Protein AF-A0A078AT69-F1 (afdb_monomer_lite)

Structure (mmCIF, N/CA/C/O backbone):
data_AF-A0A078AT69-F1
#
_entry.id   AF-A0A078AT69-F1
#
loop_
_atom_site.group_PDB
_atom_site.id
_atom_site.type_symbol
_atom_site.label_atom_id
_atom_site.label_alt_id
_atom_site.label_comp_id
_atom_site.label_asym_id
_atom_site.label_entity_id
_atom_site.label_seq_id
_atom_site.pdbx_PDB_ins_code
_atom_site.Cartn_x
_atom_site.Cartn_y
_atom_site.Cartn_z
_atom_site.occupancy
_atom_site.B_iso_or_equiv
_atom_site.auth_seq_id
_atom_site.auth_comp_id
_atom_site.auth_asym_id
_atom_site.auth_atom_id
_atom_site.pdbx_PDB_model_num
ATOM 1 N N . MET A 1 1 ? 28.603 -16.845 -20.655 1.00 38.34 1 MET A N 1
ATOM 2 C CA . MET A 1 1 ? 28.384 -15.407 -20.904 1.00 38.34 1 MET A CA 1
ATOM 3 C C . MET A 1 1 ? 26.883 -15.206 -20.886 1.00 38.34 1 MET A C 1
ATOM 5 O O . MET A 1 1 ? 26.221 -15.721 -21.773 1.00 38.34 1 MET A O 1
ATOM 9 N N . THR A 1 2 ? 26.334 -14.620 -19.825 1.00 58.78 2 THR A N 1
ATOM 10 C CA . THR A 1 2 ? 24.891 -14.355 -19.749 1.00 58.78 2 THR A CA 1
ATOM 11 C C . THR A 1 2 ? 24.683 -12.992 -20.381 1.00 58.78 2 THR A C 1
ATOM 13 O O . THR A 1 2 ? 24.955 -11.970 -19.756 1.00 58.78 2 THR A O 1
ATOM 16 N N . GLU A 1 3 ? 24.339 -12.983 -21.663 1.00 64.62 3 GLU A N 1
ATOM 17 C CA . GLU A 1 3 ? 23.937 -11.764 -22.356 1.00 64.62 3 GLU A CA 1
ATOM 18 C C . GLU A 1 3 ? 22.761 -11.148 -21.573 1.00 64.62 3 GLU A C 1
ATOM 20 O O . GLU A 1 3 ? 21.837 -11.887 -21.205 1.00 64.62 3 GLU A O 1
AT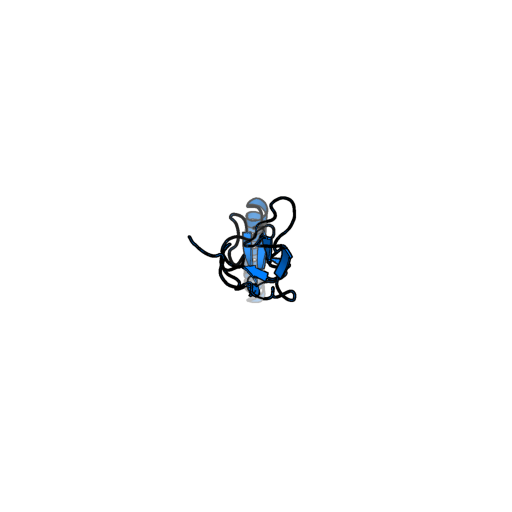OM 25 N N . PRO A 1 4 ? 22.792 -9.850 -21.213 1.00 64.06 4 PRO A N 1
ATOM 26 C CA . PRO A 1 4 ? 21.613 -9.218 -20.647 1.00 64.06 4 PRO A CA 1
ATOM 27 C C . PRO A 1 4 ? 20.530 -9.316 -21.722 1.00 64.06 4 PRO A C 1
ATOM 29 O O . PRO A 1 4 ? 20.722 -8.832 -22.833 1.00 64.06 4 PRO A O 1
ATOM 32 N N . GLY A 1 5 ? 19.444 -10.033 -21.423 1.00 72.25 5 GLY A N 1
ATOM 33 C CA . GLY A 1 5 ? 18.353 -10.230 -22.376 1.00 72.25 5 GLY A CA 1
ATOM 34 C C . GLY A 1 5 ? 17.788 -8.905 -22.895 1.00 72.25 5 GLY A C 1
ATOM 35 O O . GLY A 1 5 ? 18.107 -7.830 -22.388 1.00 72.25 5 GLY A O 1
ATOM 36 N N . GLU A 1 6 ? 16.917 -8.978 -23.898 1.00 78.31 6 GLU A N 1
ATOM 37 C CA . GLU A 1 6 ? 16.368 -7.782 -24.540 1.00 78.31 6 GLU A CA 1
ATOM 38 C C . GLU A 1 6 ? 15.715 -6.809 -23.545 1.00 78.31 6 GLU A C 1
ATOM 40 O O . GLU A 1 6 ? 14.879 -7.180 -22.710 1.00 78.31 6 GLU A O 1
ATOM 45 N N . CYS A 1 7 ? 16.083 -5.531 -23.666 1.00 81.12 7 CYS A N 1
ATOM 46 C CA . CYS A 1 7 ? 15.476 -4.450 -22.905 1.00 81.12 7 CYS A CA 1
ATOM 47 C C . CYS A 1 7 ? 14.003 -4.301 -23.289 1.00 81.12 7 CYS A C 1
ATOM 49 O O . CYS A 1 7 ? 13.666 -4.048 -24.445 1.00 81.12 7 CYS A O 1
ATOM 51 N N . LYS A 1 8 ? 13.118 -4.402 -22.296 1.00 83.81 8 LYS A N 1
ATOM 52 C CA . LYS A 1 8 ? 11.687 -4.143 -22.470 1.00 83.81 8 LYS A CA 1
ATOM 53 C C . LYS A 1 8 ? 11.367 -2.690 -22.149 1.00 83.81 8 LYS A C 1
ATOM 55 O O . LYS A 1 8 ? 11.972 -2.096 -21.258 1.00 83.81 8 LYS A O 1
ATOM 60 N N . SER A 1 9 ? 10.371 -2.139 -22.836 1.00 88.38 9 SER A N 1
ATOM 61 C CA . SER A 1 9 ? 9.836 -0.818 -22.512 1.00 88.38 9 SER A CA 1
ATOM 62 C C . SER A 1 9 ? 9.292 -0.792 -21.082 1.00 88.38 9 SER A C 1
ATOM 64 O O . SER A 1 9 ? 8.548 -1.685 -20.669 1.00 88.38 9 SER A O 1
ATOM 66 N N . CYS A 1 10 ? 9.669 0.236 -20.322 1.00 88.19 10 CYS A N 1
ATOM 67 C CA . CYS A 1 10 ? 9.211 0.409 -18.950 1.00 88.19 10 CYS A CA 1
ATOM 68 C C . CYS A 1 10 ? 7.747 0.894 -18.933 1.00 88.19 10 CYS A C 1
ATOM 70 O O . CYS A 1 10 ? 7.423 1.838 -19.658 1.00 88.19 10 CYS A O 1
ATOM 72 N N . PRO A 1 11 ? 6.854 0.289 -18.126 1.00 90.62 11 PRO A N 1
ATOM 73 C CA . PRO A 1 11 ? 5.461 0.713 -18.025 1.00 90.62 11 PRO A CA 1
ATOM 74 C C . PRO A 1 11 ? 5.347 1.983 -17.172 1.00 90.62 11 PRO A C 1
ATOM 76 O O . PRO A 1 11 ? 5.035 1.925 -15.979 1.00 90.62 11 PRO A O 1
ATOM 79 N N . SER A 1 12 ? 5.598 3.135 -17.793 1.00 91.38 12 SER A N 1
ATOM 80 C CA . SER A 1 12 ? 5.622 4.450 -17.139 1.00 91.38 12 SER A CA 1
ATOM 81 C C . SER A 1 12 ? 4.317 4.821 -16.435 1.00 91.38 12 SER A C 1
ATOM 83 O O . SER A 1 12 ? 4.324 5.690 -15.572 1.00 91.38 12 SER A O 1
ATOM 85 N N . ASP A 1 13 ? 3.194 4.181 -16.752 1.00 93.31 13 ASP A N 1
ATOM 86 C CA . ASP A 1 13 ? 1.898 4.451 -16.116 1.00 93.31 13 ASP A CA 1
ATOM 87 C C . ASP A 1 13 ? 1.868 3.941 -14.666 1.00 93.31 13 ASP A C 1
ATOM 89 O O . ASP A 1 13 ? 1.228 4.540 -13.807 1.00 93.31 13 ASP A O 1
ATOM 93 N N . LYS A 1 14 ? 2.601 2.853 -14.388 1.00 94.81 14 LYS A N 1
ATOM 94 C CA . LYS A 1 14 ? 2.573 2.113 -13.112 1.00 94.81 14 LYS A CA 1
ATOM 95 C C . LYS A 1 14 ? 3.919 2.098 -12.386 1.00 94.81 14 LYS A C 1
ATOM 97 O O . LYS A 1 14 ? 3.973 1.777 -11.201 1.00 94.81 14 LYS A O 1
ATOM 102 N N . ALA A 1 15 ? 5.003 2.419 -13.089 1.00 94.38 15 ALA A N 1
ATOM 103 C CA . ALA A 1 15 ? 6.365 2.343 -12.582 1.00 94.38 15 ALA A CA 1
ATOM 104 C C . ALA A 1 15 ? 7.119 3.667 -12.748 1.00 94.38 15 ALA A C 1
ATOM 106 O O . ALA A 1 15 ? 6.897 4.425 -13.694 1.00 94.38 15 ALA A O 1
ATOM 107 N N . LEU A 1 16 ? 8.022 3.933 -11.808 1.00 93.06 16 LEU A N 1
ATOM 108 C CA . LEU A 1 16 ? 9.070 4.934 -11.914 1.00 93.06 16 LEU A CA 1
ATOM 109 C C . LEU A 1 16 ? 10.305 4.269 -12.529 1.00 93.06 16 LEU A C 1
ATOM 111 O O . LEU A 1 16 ? 10.797 3.259 -12.023 1.00 93.06 16 LEU A O 1
ATOM 115 N N . CYS A 1 17 ? 10.786 4.839 -13.629 1.00 90.31 17 CYS A N 1
ATOM 116 C CA . CYS A 1 17 ? 11.876 4.284 -14.420 1.00 90.31 17 CYS A CA 1
ATOM 117 C C . CYS A 1 17 ? 13.083 5.224 -14.325 1.00 90.31 17 CYS A C 1
ATOM 119 O O . CYS A 1 17 ? 13.176 6.185 -15.084 1.00 90.31 17 CYS A O 1
ATOM 121 N N . SER A 1 18 ? 14.010 4.950 -13.405 1.00 86.31 18 SER A N 1
ATOM 122 C CA . SER A 1 18 ? 15.215 5.772 -13.194 1.00 86.31 18 SER A CA 1
ATOM 123 C C . SER A 1 18 ? 16.372 5.401 -14.138 1.00 86.31 18 SER A C 1
ATOM 125 O O . SER A 1 18 ? 17.480 5.912 -13.999 1.00 86.31 18 SER A O 1
ATOM 127 N N . GLY A 1 19 ? 16.115 4.516 -15.108 1.00 84.31 19 GLY A N 1
ATOM 128 C CA . GLY A 1 19 ? 17.090 4.014 -16.075 1.00 84.31 19 GLY A CA 1
ATOM 129 C C . GLY A 1 19 ? 17.695 2.660 -15.685 1.00 84.31 19 GLY A C 1
ATOM 130 O O . GLY A 1 19 ? 17.749 2.277 -14.515 1.00 84.31 19 GLY A O 1
ATOM 131 N N . GLY A 1 20 ? 18.143 1.907 -16.695 1.00 84.81 20 GLY A N 1
ATOM 132 C CA . GLY A 1 20 ? 18.702 0.565 -16.511 1.00 84.81 20 GLY A CA 1
ATOM 133 C C . GLY A 1 20 ? 17.720 -0.390 -15.822 1.00 84.81 20 GLY A C 1
ATOM 134 O O . GLY A 1 20 ? 16.549 -0.464 -16.187 1.00 84.81 20 GLY A O 1
ATOM 135 N N . SER A 1 21 ? 18.200 -1.116 -14.810 1.00 83.94 21 SER A N 1
ATOM 136 C CA . SER A 1 21 ? 17.384 -2.009 -13.975 1.00 83.94 21 SER A CA 1
ATOM 137 C C . SER A 1 21 ? 16.776 -1.321 -12.748 1.00 83.94 21 SER A C 1
ATOM 139 O O . SER A 1 21 ? 16.102 -1.983 -11.956 1.00 83.94 21 SER A O 1
ATOM 141 N N . ASN A 1 22 ? 17.026 -0.020 -12.556 1.00 88.31 22 ASN A N 1
ATOM 142 C CA . ASN A 1 22 ? 16.511 0.733 -11.419 1.00 88.31 22 ASN A CA 1
ATOM 143 C C . ASN A 1 22 ? 15.084 1.209 -11.719 1.00 88.31 22 ASN A C 1
ATOM 145 O O . ASN A 1 22 ? 14.841 2.330 -12.174 1.00 88.31 22 ASN A O 1
ATOM 149 N N . ILE A 1 23 ? 14.149 0.282 -11.525 1.00 92.69 23 ILE A N 1
ATOM 150 C CA . ILE A 1 23 ? 12.717 0.489 -11.708 1.00 92.69 23 ILE A CA 1
ATOM 151 C C . ILE A 1 23 ? 11.977 0.127 -10.422 1.00 92.69 23 ILE A C 1
ATOM 153 O O . ILE A 1 23 ? 12.287 -0.878 -9.773 1.00 92.69 23 ILE A O 1
ATOM 157 N N . GLY A 1 24 ? 10.957 0.908 -10.094 1.00 94.94 24 GLY A N 1
ATOM 158 C CA . GLY A 1 24 ? 10.120 0.678 -8.921 1.00 94.94 24 GLY A CA 1
ATOM 159 C C . GLY A 1 24 ? 8.678 1.101 -9.159 1.00 94.94 24 GLY A C 1
ATOM 160 O O . GLY A 1 24 ? 8.389 1.761 -10.155 1.00 94.94 24 GLY A O 1
ATOM 161 N N . PRO A 1 25 ? 7.737 0.682 -8.305 1.00 97.12 25 PRO A N 1
ATOM 162 C CA . PRO A 1 25 ? 6.337 1.054 -8.459 1.00 97.12 25 PRO A CA 1
ATOM 163 C C . PRO A 1 25 ? 6.115 2.548 -8.210 1.00 97.12 25 PRO A C 1
ATOM 165 O O . PRO A 1 25 ? 6.787 3.164 -7.382 1.00 97.12 25 PRO A O 1
ATOM 168 N N . LYS A 1 26 ? 5.122 3.116 -8.892 1.00 96.69 26 LYS A N 1
ATOM 169 C CA . LYS A 1 26 ? 4.533 4.407 -8.516 1.00 96.69 26 LYS A CA 1
ATOM 170 C C . LYS A 1 26 ? 3.652 4.261 -7.264 1.00 96.69 26 LYS A C 1
ATOM 172 O O . LYS A 1 26 ? 3.257 3.138 -6.941 1.00 96.69 26 LYS A O 1
ATOM 177 N N . PRO A 1 27 ? 3.311 5.368 -6.577 1.00 97.00 27 PRO A N 1
ATOM 178 C CA . PRO A 1 27 ? 2.289 5.346 -5.531 1.00 97.00 27 PRO A CA 1
ATOM 179 C C . PRO A 1 27 ? 1.002 4.662 -6.018 1.00 97.00 27 PRO A C 1
ATOM 181 O O . PRO A 1 27 ? 0.620 4.821 -7.177 1.00 97.00 27 PRO A O 1
ATOM 184 N N . GLY A 1 28 ? 0.374 3.862 -5.155 1.00 97.25 28 GLY A N 1
ATOM 185 C CA . GLY A 1 28 ? -0.784 3.023 -5.487 1.00 97.25 28 GLY A CA 1
ATOM 186 C C . GLY A 1 28 ? -0.451 1.679 -6.152 1.00 97.25 28 GLY A C 1
ATOM 187 O O . GLY A 1 28 ? -1.345 0.849 -6.325 1.00 97.25 28 GLY A O 1
ATOM 188 N N . PHE A 1 29 ? 0.817 1.420 -6.488 1.00 97.50 29 PHE A N 1
ATOM 189 C CA . PHE A 1 29 ? 1.262 0.168 -7.101 1.00 97.50 29 PHE A CA 1
ATOM 190 C C . PHE A 1 29 ? 2.294 -0.573 -6.248 1.00 97.50 29 PHE A C 1
ATOM 192 O O . PHE A 1 29 ? 2.992 -0.008 -5.408 1.00 97.50 29 PHE A O 1
ATOM 199 N N . TRP A 1 30 ? 2.418 -1.865 -6.528 1.00 97.19 30 TRP A N 1
ATOM 200 C CA . TRP A 1 30 ? 3.357 -2.786 -5.911 1.00 97.19 30 TRP A CA 1
ATOM 201 C C . TRP A 1 30 ? 4.023 -3.644 -6.978 1.00 97.19 30 TRP A C 1
ATOM 203 O O . TRP A 1 30 ? 3.372 -4.115 -7.915 1.00 97.19 30 TRP A O 1
ATOM 213 N N . ARG A 1 31 ? 5.321 -3.897 -6.848 1.00 96.19 31 ARG A N 1
ATOM 214 C CA . ARG A 1 31 ? 6.053 -4.741 -7.793 1.00 96.19 31 ARG A CA 1
ATOM 215 C C . ARG A 1 31 ? 6.155 -6.162 -7.248 1.00 96.19 31 ARG A C 1
ATOM 217 O O . ARG A 1 31 ? 6.537 -6.373 -6.106 1.00 96.19 31 ARG A O 1
ATOM 224 N N . LYS A 1 32 ? 5.846 -7.174 -8.068 1.00 94.19 32 LYS A N 1
ATOM 225 C CA . LYS A 1 32 ? 5.830 -8.584 -7.615 1.00 94.19 32 LYS A CA 1
ATOM 226 C C . LYS A 1 32 ? 7.180 -9.061 -7.046 1.00 94.19 32 LYS A C 1
ATOM 228 O O . LYS A 1 32 ? 7.198 -9.886 -6.139 1.00 94.19 32 LYS A O 1
ATOM 233 N N . SER A 1 33 ? 8.292 -8.591 -7.607 1.00 92.00 33 SER A N 1
ATOM 234 C CA . SER A 1 33 ? 9.658 -8.862 -7.135 1.00 92.00 33 SER A CA 1
ATOM 235 C C . SER A 1 33 ? 10.640 -7.848 -7.730 1.00 92.00 33 SER A C 1
ATOM 237 O O . SER A 1 33 ? 10.326 -7.198 -8.727 1.00 92.00 33 SER A O 1
ATOM 239 N N . ASN A 1 34 ? 11.860 -7.771 -7.192 1.00 89.62 34 ASN A N 1
ATOM 240 C CA . ASN A 1 34 ? 12.935 -6.897 -7.691 1.00 89.62 34 ASN A CA 1
ATOM 241 C C . ASN A 1 34 ? 13.427 -7.214 -9.125 1.00 89.62 34 ASN A C 1
ATOM 243 O O . ASN A 1 34 ? 14.132 -6.405 -9.729 1.00 89.62 34 ASN A O 1
ATOM 247 N N . SER A 1 35 ? 13.044 -8.362 -9.687 1.00 87.75 35 SER A N 1
ATOM 248 C CA . SER A 1 35 ? 13.394 -8.815 -11.041 1.00 87.75 35 SER A CA 1
ATOM 249 C C . SER A 1 35 ? 12.204 -8.822 -12.003 1.00 87.75 35 SER A C 1
ATOM 251 O O . SER A 1 35 ? 12.383 -8.835 -13.217 1.00 87.75 35 SER A O 1
ATOM 253 N N . SER A 1 36 ? 10.977 -8.785 -11.483 1.00 89.00 36 SER A N 1
ATOM 254 C CA . SER A 1 36 ? 9.759 -8.831 -12.288 1.00 89.00 36 SER A CA 1
ATOM 255 C C . SER A 1 36 ? 9.451 -7.471 -12.910 1.00 89.00 36 SER A C 1
ATOM 257 O O . SER A 1 36 ? 9.644 -6.439 -12.276 1.00 89.00 36 SER A O 1
ATOM 259 N N . SER A 1 37 ? 8.911 -7.445 -14.127 1.00 87.69 37 SER A N 1
ATOM 260 C CA . SER A 1 37 ? 8.324 -6.238 -14.733 1.00 87.69 37 SER A CA 1
ATOM 261 C C . SER A 1 37 ? 6.818 -6.113 -14.452 1.00 87.69 37 SER A C 1
ATOM 263 O O . SER A 1 37 ? 6.134 -5.312 -15.085 1.00 87.69 37 SER A O 1
ATOM 265 N N . LEU A 1 38 ? 6.280 -6.943 -13.549 1.00 92.50 38 LEU A N 1
ATOM 266 C CA . LEU A 1 38 ? 4.869 -6.941 -13.171 1.00 92.50 38 LEU A CA 1
ATOM 267 C C . LEU A 1 38 ? 4.622 -5.991 -11.996 1.00 92.50 38 LEU A C 1
ATOM 269 O O . LEU A 1 38 ? 5.062 -6.255 -10.871 1.00 92.50 38 LEU A O 1
ATOM 273 N N . PHE A 1 39 ? 3.852 -4.944 -12.280 1.00 95.88 39 PHE A N 1
ATOM 274 C CA . PHE A 1 39 ? 3.348 -3.970 -11.318 1.00 95.88 39 PHE A CA 1
ATOM 275 C C . PHE A 1 39 ? 1.841 -4.161 -11.151 1.00 95.88 39 PHE A C 1
ATOM 277 O O . PHE A 1 39 ? 1.092 -4.178 -12.131 1.00 95.88 39 PHE A O 1
ATOM 284 N N . ILE A 1 40 ? 1.419 -4.342 -9.908 1.00 96.62 40 ILE A N 1
ATOM 285 C CA . ILE A 1 40 ? 0.060 -4.687 -9.499 1.00 96.62 40 ILE A CA 1
ATOM 286 C C . ILE A 1 40 ? -0.495 -3.495 -8.723 1.00 96.62 40 ILE A C 1
ATOM 288 O O . ILE A 1 40 ? 0.216 -2.913 -7.909 1.00 96.62 40 ILE A O 1
ATOM 292 N N . GLN A 1 41 ? -1.737 -3.108 -8.997 1.00 97.25 41 GLN A N 1
ATOM 293 C CA . GLN A 1 41 ? -2.418 -2.058 -8.241 1.00 97.25 41 GLN A CA 1
ATOM 294 C C . GLN A 1 41 ? -2.745 -2.570 -6.836 1.00 97.25 41 GLN A C 1
ATOM 296 O O . GLN A 1 41 ? -3.145 -3.725 -6.674 1.00 97.25 41 GLN A O 1
ATOM 301 N N . CYS A 1 42 ? -2.546 -1.734 -5.825 1.00 97.00 42 CYS A N 1
ATOM 302 C CA . CYS A 1 42 ? -2.821 -2.114 -4.448 1.00 97.00 42 CYS A CA 1
ATOM 303 C C . CYS A 1 42 ? -4.321 -2.119 -4.153 1.00 97.00 42 CYS A C 1
ATOM 305 O O . CYS A 1 42 ? -5.089 -1.379 -4.759 1.00 97.00 42 CYS A O 1
ATOM 307 N N . LEU A 1 43 ? -4.727 -2.966 -3.205 1.00 96.25 43 LEU A N 1
ATOM 308 C CA . LEU A 1 43 ? -6.135 -3.127 -2.818 1.00 96.25 43 LEU A CA 1
ATOM 309 C C . LEU A 1 43 ? -6.675 -1.869 -2.129 1.00 96.25 43 LEU A C 1
ATOM 311 O O . LEU A 1 43 ? -7.828 -1.500 -2.321 1.00 96.25 43 LEU A O 1
ATOM 315 N N . TYR A 1 44 ? -5.804 -1.193 -1.379 1.00 96.75 44 TYR A N 1
ATOM 316 C CA . TYR A 1 44 ? -6.012 0.156 -0.883 1.00 96.75 44 TYR A CA 1
ATOM 317 C C . TYR A 1 44 ? -4.858 1.025 -1.382 1.00 96.75 44 TYR A C 1
ATOM 319 O O . TYR A 1 44 ? -3.738 0.924 -0.885 1.00 96.75 44 TYR A O 1
ATOM 327 N N . GLU A 1 45 ? -5.097 1.845 -2.406 1.00 96.81 45 GLU A N 1
ATOM 328 C CA . GLU A 1 45 ? -4.038 2.646 -3.038 1.00 96.81 45 GLU A CA 1
ATOM 329 C C . GLU A 1 45 ? -3.230 3.504 -2.048 1.00 96.81 45 GLU A C 1
ATOM 331 O O . GLU A 1 45 ? -1.999 3.483 -2.145 1.00 96.81 45 GLU A O 1
ATOM 336 N N . PRO A 1 46 ? -3.842 4.175 -1.045 1.00 96.69 46 PRO A N 1
ATOM 337 C CA . PRO A 1 46 ? -3.094 4.968 -0.068 1.00 96.69 46 PRO A CA 1
ATOM 338 C C . PRO A 1 46 ? -2.145 4.153 0.826 1.00 96.69 46 PRO A C 1
ATOM 340 O O . PRO A 1 46 ? -1.293 4.741 1.498 1.00 96.69 46 PRO A O 1
A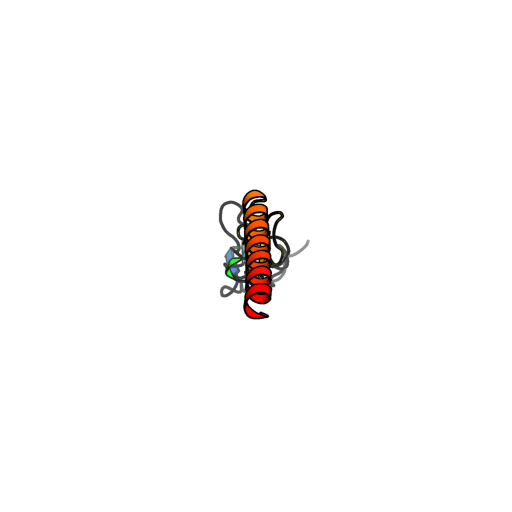TOM 343 N N . ALA A 1 47 ? -2.273 2.820 0.862 1.00 97.50 47 ALA A N 1
ATOM 344 C CA . ALA A 1 47 ? -1.345 1.950 1.583 1.00 97.50 47 ALA A CA 1
ATOM 345 C C . ALA A 1 47 ? -0.001 1.799 0.860 1.00 97.50 47 ALA A C 1
ATOM 347 O O . ALA A 1 47 ? 1.014 1.572 1.513 1.00 97.50 47 ALA A O 1
ATOM 348 N N . CYS A 1 48 ? 0.026 1.922 -0.468 1.00 97.81 48 CYS A N 1
ATOM 349 C CA . CYS A 1 48 ? 1.231 1.734 -1.268 1.00 97.81 48 CYS A CA 1
ATOM 350 C C . CYS A 1 48 ? 1.855 3.076 -1.625 1.00 97.81 48 CYS A C 1
ATOM 352 O O . CYS A 1 48 ? 1.370 3.800 -2.491 1.00 97.81 48 CYS A O 1
ATOM 354 N N . LEU A 1 49 ? 2.982 3.386 -0.996 1.00 97.38 49 LEU A N 1
ATOM 355 C CA . LEU A 1 49 ? 3.723 4.617 -1.263 1.00 97.38 49 LEU A CA 1
ATOM 356 C C . LEU A 1 49 ? 4.554 4.521 -2.549 1.00 97.38 49 LEU A C 1
ATOM 358 O O . LEU A 1 49 ? 4.934 5.541 -3.117 1.00 97.38 49 LEU A O 1
ATOM 362 N N . GLY A 1 50 ? 4.803 3.303 -3.035 1.00 95.94 50 GLY A N 1
ATOM 363 C CA . GLY A 1 50 ? 5.666 3.053 -4.184 1.00 95.94 50 GLY A CA 1
ATOM 364 C C . GLY A 1 50 ? 7.153 3.107 -3.811 1.00 95.94 50 GLY A C 1
ATOM 365 O O . GLY A 1 50 ? 7.520 2.925 -2.649 1.00 95.94 50 GLY A O 1
ATOM 366 N N . MET A 1 51 ? 8.020 3.334 -4.797 1.00 95.12 51 MET A N 1
ATOM 367 C CA . MET A 1 51 ? 9.462 3.510 -4.592 1.00 95.12 51 MET A CA 1
ATOM 368 C C . MET A 1 51 ? 9.765 4.965 -4.209 1.00 95.12 51 MET A C 1
ATOM 370 O O . MET A 1 51 ? 9.843 5.833 -5.078 1.0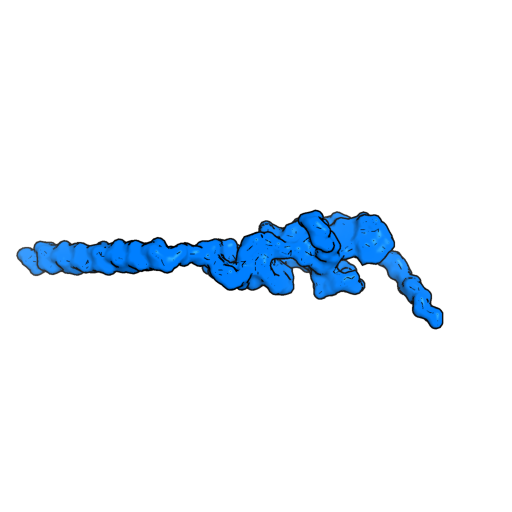0 95.12 51 MET A O 1
ATOM 374 N N . ILE A 1 52 ? 9.929 5.224 -2.909 1.00 94.25 52 ILE A N 1
ATOM 375 C CA . ILE A 1 52 ? 10.136 6.570 -2.348 1.00 94.25 52 ILE A CA 1
ATOM 376 C C . ILE A 1 52 ? 11.364 6.651 -1.428 1.00 94.25 52 ILE A C 1
ATOM 378 O O . ILE A 1 52 ? 11.845 5.636 -0.914 1.00 94.25 52 ILE A O 1
ATOM 382 N N . GLU A 1 53 ? 11.849 7.873 -1.199 1.00 90.94 53 GLU A N 1
ATOM 383 C CA . GLU A 1 53 ? 12.895 8.195 -0.218 1.00 90.94 53 GLU A CA 1
ATOM 384 C C . GLU A 1 53 ? 12.469 7.796 1.215 1.00 90.94 53 GLU A C 1
ATOM 386 O O . GLU A 1 53 ? 11.276 7.857 1.528 1.00 90.94 53 GLU A O 1
ATOM 391 N N . PRO A 1 54 ? 13.396 7.400 2.115 1.00 89.25 54 PRO A N 1
ATOM 392 C CA . PRO A 1 54 ? 14.850 7.228 1.941 1.00 89.25 54 PRO A CA 1
ATOM 393 C C . PRO A 1 54 ? 15.282 5.859 1.419 1.00 89.25 54 PRO A C 1
ATOM 395 O O . PRO A 1 54 ? 16.428 5.695 1.010 1.00 89.25 54 PRO A O 1
ATOM 398 N N . ASN A 1 55 ? 14.384 4.878 1.423 1.00 88.62 55 ASN A N 1
ATOM 399 C CA . ASN A 1 55 ? 14.761 3.488 1.176 1.00 88.62 55 ASN A CA 1
ATOM 400 C C . ASN A 1 55 ? 14.848 3.142 -0.315 1.00 88.62 55 ASN A C 1
ATOM 402 O O . ASN A 1 55 ? 15.581 2.223 -0.666 1.00 88.62 55 ASN A O 1
ATOM 406 N N . TYR A 1 56 ? 14.109 3.855 -1.178 1.00 91.31 56 TYR A N 1
ATOM 407 C CA . TYR A 1 56 ? 14.024 3.591 -2.620 1.00 91.31 56 TYR A CA 1
ATOM 408 C C . TYR A 1 56 ? 13.824 2.098 -2.936 1.00 91.31 56 TYR A C 1
ATOM 410 O O . TYR A 1 56 ? 14.475 1.543 -3.821 1.00 91.31 56 TYR A O 1
ATOM 418 N N . ASP A 1 57 ? 12.922 1.439 -2.199 1.00 94.00 57 ASP A N 1
ATOM 419 C CA . ASP A 1 57 ? 12.671 0.008 -2.366 1.00 94.00 57 ASP A CA 1
ATOM 420 C C . ASP A 1 57 ? 12.076 -0.268 -3.764 1.00 94.00 57 ASP A C 1
ATOM 422 O O . ASP A 1 57 ? 10.981 0.220 -4.072 1.00 94.00 57 ASP A O 1
ATOM 426 N N . PRO A 1 58 ? 12.754 -1.059 -4.621 1.00 93.56 58 PRO A N 1
ATOM 427 C CA . PRO A 1 58 ? 12.263 -1.372 -5.958 1.00 93.56 58 PRO A CA 1
ATOM 428 C C . PRO A 1 58 ? 10.999 -2.243 -5.947 1.00 93.56 58 PRO A C 1
ATOM 430 O O . PRO A 1 58 ? 10.334 -2.345 -6.978 1.00 93.56 58 PRO A O 1
ATOM 433 N N . ILE A 1 59 ? 10.673 -2.900 -4.828 1.00 95.31 59 ILE A N 1
ATOM 434 C CA . ILE A 1 59 ? 9.440 -3.675 -4.635 1.00 95.31 59 ILE A CA 1
ATOM 435 C C . ILE A 1 59 ? 8.265 -2.752 -4.285 1.00 95.31 59 ILE A C 1
ATOM 437 O O . ILE A 1 59 ? 7.154 -2.969 -4.776 1.00 95.31 59 ILE A O 1
ATOM 441 N N . GLY A 1 60 ? 8.535 -1.702 -3.507 1.00 95.50 60 GLY A N 1
ATOM 442 C CA . GLY A 1 60 ? 7.571 -0.717 -3.025 1.00 95.50 60 GLY A CA 1
ATOM 443 C C . GLY A 1 60 ? 7.532 -0.630 -1.500 1.00 95.50 60 GLY A C 1
ATOM 444 O O . GLY A 1 60 ? 7.731 -1.617 -0.798 1.00 95.50 60 GLY A O 1
ATOM 445 N N . SER A 1 61 ? 7.248 0.567 -0.992 1.00 96.94 61 SER A N 1
ATOM 446 C CA . SER A 1 61 ? 7.117 0.847 0.439 1.00 96.94 61 SER A CA 1
ATOM 447 C C . SER A 1 61 ? 5.650 0.937 0.860 1.00 96.94 61 SER A C 1
ATOM 449 O O . SER A 1 61 ? 4.813 1.470 0.125 1.00 96.94 61 SER A O 1
ATOM 451 N N . CYS A 1 62 ? 5.351 0.468 2.072 1.00 97.44 62 CYS A N 1
ATOM 452 C CA . CYS A 1 62 ? 4.025 0.582 2.676 1.00 97.44 62 CYS A CA 1
ATOM 453 C C . CYS A 1 62 ? 3.884 1.830 3.547 1.00 97.44 62 CYS A C 1
ATOM 455 O O . CYS A 1 62 ? 4.843 2.288 4.169 1.00 97.44 62 CYS A O 1
ATOM 457 N N . ASN A 1 63 ? 2.663 2.351 3.609 1.00 97.44 63 ASN A N 1
ATOM 458 C CA . ASN A 1 63 ? 2.278 3.424 4.508 1.00 97.44 63 ASN A CA 1
ATOM 459 C C . ASN A 1 63 ? 2.226 2.930 5.965 1.00 97.44 63 ASN A C 1
ATOM 461 O O . ASN A 1 63 ? 2.169 1.728 6.241 1.00 97.44 63 ASN A O 1
ATOM 465 N N . ILE A 1 64 ? 2.248 3.863 6.913 1.00 97.00 64 ILE A N 1
ATOM 466 C CA . ILE A 1 64 ? 2.225 3.566 8.346 1.00 97.00 64 ILE A CA 1
ATOM 467 C C . ILE A 1 64 ? 0.974 2.751 8.687 1.00 97.00 64 ILE A C 1
ATOM 469 O O . ILE A 1 64 ? -0.133 3.090 8.275 1.00 97.00 64 ILE A O 1
ATOM 473 N N . GLY A 1 65 ? 1.158 1.682 9.465 1.00 97.31 65 GLY A N 1
ATOM 474 C CA . GLY A 1 65 ? 0.078 0.774 9.840 1.00 97.31 65 GLY A CA 1
ATOM 475 C C . GLY A 1 65 ? -0.165 -0.364 8.851 1.00 97.31 65 GLY A C 1
ATOM 476 O O . GLY A 1 65 ? -0.912 -1.278 9.192 1.00 97.31 65 GLY A O 1
ATOM 477 N N . TYR A 1 66 ? 0.506 -0.369 7.694 1.00 98.12 66 TYR A N 1
ATOM 478 C CA . TYR A 1 66 ? 0.401 -1.410 6.669 1.00 98.12 66 TYR A CA 1
ATOM 479 C C . TYR A 1 66 ? 1.705 -2.205 6.517 1.00 98.12 66 TYR A C 1
ATOM 481 O O . TYR A 1 66 ? 2.805 -1.709 6.769 1.00 98.12 66 TYR A O 1
ATOM 489 N N . GLN A 1 67 ? 1.591 -3.465 6.114 1.00 97.19 67 GLN A N 1
ATOM 490 C CA . GLN A 1 67 ? 2.702 -4.382 5.875 1.00 97.19 67 GLN A CA 1
ATOM 491 C C . GLN A 1 67 ? 2.301 -5.499 4.898 1.00 97.19 67 GLN A C 1
ATOM 493 O O . GLN A 1 67 ? 1.143 -5.617 4.495 1.00 97.19 67 GLN A O 1
ATOM 498 N N . GLY A 1 68 ? 3.272 -6.339 4.535 1.00 95.38 68 GLY A N 1
ATOM 499 C CA . GLY A 1 68 ? 3.052 -7.495 3.669 1.00 95.38 68 GLY A CA 1
ATOM 500 C C . GLY A 1 68 ? 2.991 -7.150 2.178 1.00 95.38 68 GLY A C 1
ATOM 501 O O . GLY A 1 68 ? 3.294 -6.038 1.749 1.00 95.38 68 GLY A O 1
ATOM 502 N N . VAL A 1 69 ? 2.632 -8.147 1.370 1.00 95.25 69 VAL A N 1
ATOM 503 C CA . VAL A 1 69 ? 2.529 -8.014 -0.092 1.00 95.25 69 VAL A CA 1
ATOM 504 C C . VAL A 1 69 ? 1.325 -7.134 -0.439 1.00 95.25 69 VAL A C 1
ATOM 506 O O . VAL A 1 69 ? 0.274 -7.272 0.174 1.00 95.25 69 VAL A O 1
ATOM 509 N N . LEU A 1 70 ? 1.471 -6.221 -1.407 1.00 96.50 70 LEU A N 1
ATOM 510 C CA . LEU A 1 70 ? 0.462 -5.191 -1.731 1.00 96.50 70 LEU A CA 1
ATOM 511 C C . LEU A 1 70 ? 0.084 -4.281 -0.547 1.00 96.50 70 LEU A C 1
ATOM 513 O O . LEU A 1 70 ? -0.959 -3.630 -0.602 1.00 96.50 70 LEU A O 1
ATOM 517 N N . CYS A 1 71 ? 0.884 -4.266 0.527 1.00 97.31 71 CYS A N 1
ATOM 518 C CA . CYS A 1 71 ? 0.548 -3.586 1.777 1.00 97.31 71 CYS A CA 1
ATOM 519 C C . CYS A 1 71 ? -0.836 -3.979 2.314 1.00 97.31 71 CYS A C 1
ATOM 521 O O . CYS A 1 71 ? -1.547 -3.149 2.872 1.00 97.31 71 CYS A O 1
ATOM 523 N N . SER A 1 72 ? -1.254 -5.231 2.100 1.00 96.31 72 SER A N 1
ATOM 524 C CA . SER A 1 72 ? -2.622 -5.656 2.393 1.00 96.31 72 SER A CA 1
ATOM 525 C C . SER A 1 72 ? -2.868 -5.971 3.862 1.00 96.31 72 SER A C 1
ATOM 527 O O . SER A 1 72 ? -4.029 -6.094 4.249 1.00 96.31 72 SER A 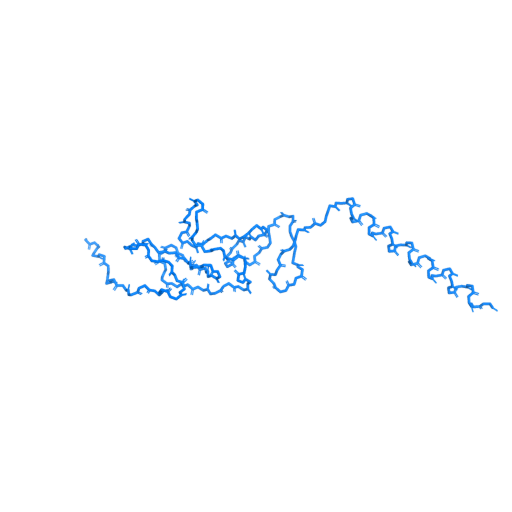O 1
ATOM 529 N N . ASP A 1 73 ? -1.821 -6.137 4.671 1.00 96.62 73 ASP A N 1
ATOM 530 C CA . ASP A 1 73 ? -1.920 -6.542 6.071 1.00 96.62 73 ASP A CA 1
ATOM 531 C C . ASP A 1 73 ? -1.688 -5.371 7.019 1.00 96.62 73 ASP A C 1
ATOM 533 O O . ASP A 1 73 ? -0.867 -4.497 6.759 1.00 96.62 73 ASP A O 1
ATOM 537 N N . CYS A 1 74 ? -2.379 -5.370 8.159 1.00 97.69 74 CYS A N 1
ATOM 538 C CA . CYS A 1 74 ? -2.154 -4.357 9.183 1.00 97.69 74 CYS A CA 1
ATOM 539 C C . CYS A 1 74 ? -0.951 -4.727 10.057 1.00 97.69 74 CYS A C 1
ATOM 541 O O . CYS A 1 74 ? -0.748 -5.893 10.411 1.00 97.69 74 CYS A O 1
ATOM 543 N N . GLN A 1 75 ? -0.157 -3.725 10.422 1.00 98.19 75 GLN A N 1
ATOM 544 C CA . GLN A 1 75 ? 0.919 -3.853 11.401 1.00 98.19 75 GLN A CA 1
ATOM 545 C C . GLN A 1 75 ? 0.364 -4.149 12.798 1.00 98.19 75 GLN A C 1
ATOM 547 O O . GLN A 1 75 ? -0.793 -3.867 13.112 1.00 98.19 75 GLN A O 1
ATOM 552 N N . VAL A 1 76 ? 1.217 -4.681 13.675 1.00 95.69 76 VAL A N 1
ATOM 553 C CA . VAL A 1 76 ? 0.870 -4.852 15.091 1.00 95.69 76 VAL A CA 1
ATOM 554 C C . VAL A 1 76 ? 0.488 -3.492 15.688 1.00 95.69 76 VAL A C 1
ATOM 556 O O . VAL A 1 76 ? 1.215 -2.513 15.541 1.00 95.69 76 VAL A O 1
ATOM 559 N N . GLY A 1 77 ? -0.664 -3.435 16.360 1.00 94.56 77 GLY A N 1
ATOM 560 C CA . GLY A 1 77 ? -1.231 -2.188 16.886 1.00 94.56 77 GLY A CA 1
ATOM 561 C C . GLY A 1 77 ? -2.176 -1.459 15.925 1.00 94.56 77 GLY A C 1
ATOM 562 O O . GLY A 1 77 ? -2.666 -0.390 16.280 1.00 94.56 77 GLY A O 1
ATOM 563 N N . TYR A 1 78 ? -2.461 -2.035 14.755 1.00 96.75 78 TYR A N 1
ATOM 564 C CA . TYR A 1 78 ? -3.477 -1.575 13.809 1.00 96.75 78 TYR A CA 1
ATOM 565 C C . TYR A 1 78 ? -4.487 -2.696 13.528 1.00 96.75 78 TYR A C 1
ATOM 567 O O . TYR A 1 78 ? -4.160 -3.881 13.619 1.00 96.75 78 TYR A O 1
ATOM 575 N N . SER A 1 79 ? -5.718 -2.334 13.175 1.00 94.88 79 SER A N 1
ATOM 576 C CA . SER A 1 79 ? -6.768 -3.272 12.770 1.00 94.88 79 SER A CA 1
ATOM 577 C C . SER A 1 79 ? -7.544 -2.749 11.568 1.00 94.88 79 SER A C 1
ATOM 579 O O . SER A 1 79 ? -7.584 -1.543 11.321 1.00 94.88 79 SER A O 1
ATOM 581 N N . ARG A 1 80 ? -8.189 -3.658 10.828 1.00 94.81 80 ARG A N 1
ATOM 582 C CA . ARG A 1 80 ? -9.025 -3.276 9.686 1.00 94.81 80 ARG A CA 1
ATOM 583 C C . ARG A 1 80 ? -10.286 -2.564 10.167 1.00 94.81 80 ARG A C 1
ATOM 585 O O . ARG A 1 80 ? -10.994 -3.092 11.023 1.00 94.81 80 ARG A O 1
ATOM 592 N N . THR A 1 81 ? -10.543 -1.381 9.625 1.00 92.75 81 THR A N 1
ATOM 593 C CA . THR A 1 81 ? -11.767 -0.596 9.866 1.00 92.75 81 THR A CA 1
ATOM 594 C C . THR A 1 81 ? -12.721 -0.620 8.683 1.00 92.75 81 THR A C 1
ATOM 596 O O . THR A 1 81 ? -13.913 -0.392 8.865 1.00 92.75 81 THR A O 1
ATOM 599 N N . ASN A 1 82 ? -12.205 -0.919 7.494 1.00 90.19 82 ASN A N 1
ATOM 600 C CA . ASN A 1 82 ? -12.964 -1.067 6.261 1.00 90.19 82 ASN A CA 1
ATOM 601 C C . ASN A 1 82 ? -12.234 -2.049 5.324 1.00 90.19 82 ASN A C 1
ATOM 603 O O . ASN A 1 82 ? -11.248 -2.681 5.726 1.00 90.19 82 ASN A O 1
ATOM 607 N N . ASP A 1 83 ? -12.689 -2.161 4.078 1.00 90.81 83 ASP A N 1
ATOM 608 C CA . ASP 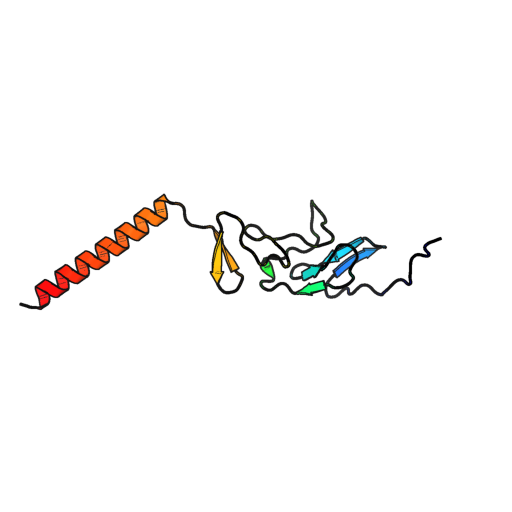A 1 83 ? -12.044 -2.953 3.033 1.00 90.81 83 ASP A CA 1
ATOM 609 C C . ASP A 1 83 ? -10.589 -2.513 2.826 1.00 90.81 83 ASP A C 1
ATOM 611 O O . ASP A 1 83 ? -10.302 -1.448 2.286 1.00 90.81 83 ASP A O 1
ATOM 615 N N . PHE A 1 84 ? -9.662 -3.353 3.292 1.00 92.75 84 PHE A N 1
ATOM 616 C CA . PHE A 1 84 ? -8.209 -3.153 3.230 1.00 92.75 84 PHE A CA 1
ATOM 617 C C . PHE A 1 84 ? -7.669 -1.897 3.924 1.00 92.75 84 PHE A C 1
ATOM 619 O O . PHE A 1 84 ? -6.465 -1.693 3.884 1.00 92.75 84 PHE A O 1
ATOM 626 N N . GLU A 1 85 ? -8.497 -1.111 4.613 1.00 96.81 85 GLU A N 1
ATOM 627 C CA . GLU A 1 85 ? -8.075 0.071 5.366 1.00 96.81 85 GLU A CA 1
ATOM 628 C C . GLU A 1 85 ? -7.707 -0.298 6.812 1.00 96.81 85 GLU A C 1
ATOM 630 O O . GLU A 1 85 ? -8.528 -0.833 7.564 1.00 96.81 85 GLU A O 1
ATOM 635 N N . CYS A 1 86 ? -6.473 0.008 7.210 1.00 97.00 86 CYS A N 1
ATOM 636 C CA . CYS A 1 86 ? -5.947 -0.183 8.557 1.00 97.00 86 CYS A CA 1
ATOM 637 C C . CYS A 1 86 ? -6.001 1.122 9.362 1.00 97.00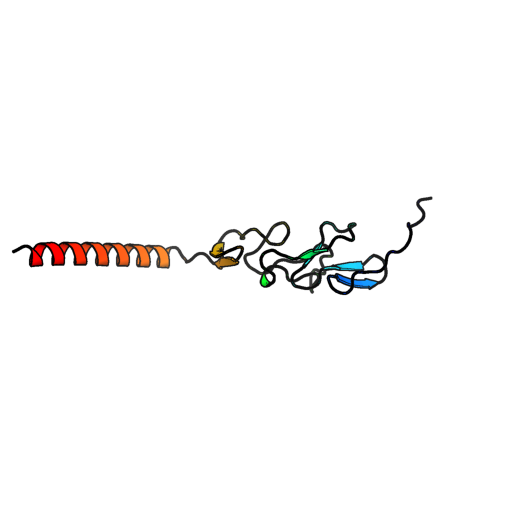 86 CYS A C 1
ATOM 639 O O . CYS A 1 86 ? -5.458 2.144 8.945 1.00 97.00 86 CYS A O 1
ATOM 641 N N . SER A 1 87 ? -6.563 1.050 10.569 1.00 95.81 87 SER A N 1
ATOM 642 C CA . SER A 1 87 ? -6.559 2.135 11.555 1.00 95.81 87 SER A CA 1
ATOM 643 C C . SER A 1 87 ? -5.858 1.710 12.839 1.00 95.81 87 SER A C 1
ATOM 645 O O . SER A 1 87 ? -5.806 0.527 13.178 1.00 95.81 87 SER A O 1
ATOM 647 N N . LYS A 1 88 ? -5.307 2.681 13.573 1.00 95.62 88 LYS A N 1
ATOM 648 C CA . LYS A 1 88 ? -4.607 2.422 14.835 1.00 95.62 88 LYS A CA 1
ATOM 649 C C . LYS A 1 88 ? -5.584 1.896 15.887 1.00 95.62 88 LYS A C 1
ATOM 651 O O . LYS A 1 88 ? -6.640 2.488 16.107 1.00 95.62 88 LYS A O 1
ATOM 656 N N . CYS A 1 89 ? -5.208 0.820 16.572 1.00 92.06 89 CYS A N 1
ATOM 657 C CA . CYS A 1 89 ? -5.982 0.297 17.687 1.00 92.06 89 CYS A CA 1
ATOM 658 C C . CYS A 1 89 ? -6.041 1.339 18.820 1.00 92.06 89 CYS A C 1
ATOM 660 O O . CYS A 1 89 ? -5.002 1.907 19.181 1.00 92.06 89 CYS A O 1
ATOM 662 N N . PRO A 1 90 ? -7.221 1.582 19.413 1.00 89.38 90 PRO A N 1
ATOM 663 C CA . PRO A 1 90 ? -7.348 2.471 20.560 1.00 89.38 90 PRO A CA 1
ATOM 664 C C . PRO A 1 90 ? -6.551 1.949 21.759 1.00 89.38 90 PRO A C 1
ATOM 666 O O . PRO A 1 90 ? -6.381 0.740 21.951 1.00 89.38 90 PRO A O 1
ATOM 669 N N . GLU A 1 91 ? -6.081 2.872 22.597 1.00 87.62 91 GLU A N 1
ATOM 670 C CA . GLU A 1 91 ? -5.411 2.504 23.840 1.00 87.62 91 GLU A CA 1
ATOM 671 C C . GLU A 1 91 ? -6.354 1.754 24.785 1.00 87.62 91 GLU A C 1
ATOM 673 O O . GLU A 1 91 ? -7.573 1.947 24.795 1.00 87.62 91 GLU A O 1
ATOM 678 N N . ARG A 1 92 ? -5.777 0.907 25.643 1.00 81.81 92 ARG A N 1
ATOM 679 C CA . ARG A 1 92 ? -6.540 0.093 26.599 1.00 81.81 92 ARG A CA 1
ATOM 680 C C . ARG A 1 92 ? -7.444 0.939 27.498 1.00 81.81 92 ARG A C 1
ATOM 682 O O . ARG A 1 92 ? -8.551 0.518 27.815 1.00 81.81 92 ARG A O 1
ATOM 689 N N . SER A 1 93 ? -6.973 2.119 27.891 1.00 79.19 93 SER A N 1
ATOM 690 C CA . SER A 1 93 ? -7.723 3.101 28.677 1.00 79.19 93 SER A CA 1
ATOM 691 C C . SER A 1 93 ? -9.029 3.500 27.986 1.00 79.19 93 SER A C 1
ATOM 693 O O . SER A 1 93 ? -10.079 3.490 28.626 1.00 79.19 93 SER A O 1
ATOM 695 N N . ILE A 1 94 ? -8.987 3.766 26.679 1.00 80.44 94 ILE A N 1
ATOM 696 C CA . ILE A 1 94 ? -10.154 4.121 25.864 1.00 80.44 94 ILE A CA 1
ATOM 697 C C . ILE A 1 94 ? -11.119 2.935 25.780 1.00 80.44 94 ILE A C 1
ATOM 699 O O . ILE A 1 94 ? -12.315 3.111 25.993 1.00 80.44 94 ILE A O 1
ATOM 703 N N . ASN A 1 95 ? -10.612 1.716 25.572 1.00 80.56 95 ASN A N 1
ATOM 704 C CA . ASN A 1 95 ? -11.456 0.515 25.529 1.00 80.56 95 ASN A CA 1
ATOM 705 C C . ASN A 1 95 ? -12.199 0.261 26.848 1.00 80.56 95 ASN A C 1
ATOM 707 O O . ASN A 1 95 ? -13.366 -0.119 26.827 1.00 80.56 95 ASN A O 1
ATOM 711 N N . ILE A 1 96 ? -11.552 0.507 27.992 1.00 81.56 96 ILE A N 1
ATOM 712 C CA . ILE A 1 96 ? -12.196 0.397 29.310 1.00 81.56 96 ILE A CA 1
ATOM 713 C C . ILE A 1 96 ? -13.310 1.439 29.455 1.00 81.56 96 ILE A C 1
ATOM 715 O O . ILE A 1 96 ? -14.398 1.105 29.920 1.00 81.56 96 ILE A O 1
ATOM 719 N N . HIS A 1 97 ? -13.068 2.683 29.033 1.00 83.50 97 HIS A N 1
ATOM 720 C CA . HIS A 1 97 ? -14.089 3.732 29.087 1.00 83.50 97 HIS A CA 1
ATOM 721 C C . HIS A 1 97 ? -15.276 3.411 28.168 1.00 83.50 97 HIS A C 1
ATOM 723 O O . HIS A 1 97 ? -16.424 3.542 28.589 1.00 83.50 97 HIS A O 1
ATOM 729 N N . LEU A 1 98 ? -15.021 2.934 26.946 1.00 82.81 98 LEU A N 1
ATOM 730 C CA . LEU A 1 98 ? -16.071 2.518 26.011 1.00 82.81 98 LEU A CA 1
ATOM 731 C C . LEU A 1 98 ? -16.919 1.366 26.579 1.00 82.81 98 LEU A C 1
ATOM 733 O O . LEU A 1 98 ? -18.147 1.424 26.523 1.00 82.81 98 LEU A O 1
ATOM 737 N N . ASP A 1 99 ? -16.291 0.358 27.191 1.00 82.94 99 ASP A N 1
ATOM 738 C CA . ASP A 1 99 ? -16.988 -0.755 27.853 1.00 82.94 99 ASP A CA 1
ATOM 739 C C . ASP A 1 99 ? -17.842 -0.286 29.047 1.00 82.94 99 ASP A C 1
ATOM 741 O O . ASP A 1 99 ? -18.998 -0.693 29.195 1.00 82.94 99 ASP A O 1
ATOM 745 N N . GLN A 1 100 ? -17.320 0.621 29.878 1.00 84.56 100 GLN A N 1
ATOM 746 C CA . GLN A 1 100 ? -18.068 1.195 31.001 1.00 84.56 100 GLN A CA 1
ATOM 747 C C . GLN A 1 100 ? -19.299 1.980 30.537 1.00 84.56 100 GLN A C 1
ATOM 749 O O . GLN A 1 100 ? -20.376 1.823 31.118 1.00 84.56 100 GLN A O 1
ATOM 754 N N . LEU A 1 101 ? -19.165 2.784 29.477 1.00 87.62 101 LEU A N 1
ATOM 755 C CA . LEU A 1 101 ? -20.275 3.545 28.905 1.00 87.62 101 LEU A CA 1
ATOM 756 C C . LEU A 1 101 ? -21.370 2.623 28.361 1.00 87.62 101 LEU A C 1
ATOM 758 O O . LEU A 1 101 ? -22.543 2.833 28.665 1.00 87.62 101 LEU A O 1
ATOM 762 N N . LEU A 1 102 ? -21.006 1.567 27.627 1.00 87.12 102 LEU A N 1
ATOM 763 C CA . LEU A 1 102 ? -21.967 0.585 27.111 1.00 87.12 102 LEU A CA 1
ATOM 764 C C . LEU A 1 102 ? -22.721 -0.125 28.240 1.00 87.12 102 LEU A C 1
ATOM 766 O O . LEU A 1 102 ? -23.947 -0.238 28.198 1.00 87.12 102 LEU A O 1
ATOM 770 N N . LYS A 1 103 ? -22.008 -0.547 29.290 1.00 91.00 103 LYS A N 1
ATOM 771 C CA . LYS A 1 103 ? -22.621 -1.162 30.476 1.00 91.00 103 LYS A CA 1
ATOM 772 C C . LYS A 1 103 ? -23.569 -0.206 31.191 1.00 91.00 103 LYS A C 1
ATOM 774 O O . LYS A 1 103 ? -24.634 -0.633 31.638 1.00 91.00 103 LYS A O 1
ATOM 779 N N . TYR A 1 104 ? -23.202 1.069 31.303 1.00 93.31 104 TYR A N 1
ATOM 780 C CA . TYR A 1 104 ? -24.047 2.083 31.927 1.00 93.31 104 TYR A CA 1
ATOM 781 C C . TYR A 1 104 ? -25.322 2.337 31.111 1.00 93.31 104 TYR A C 1
ATOM 783 O O . TYR A 1 104 ? -26.416 2.301 31.672 1.00 93.31 104 TYR A O 1
ATOM 791 N N . GLN A 1 105 ? -25.201 2.488 29.788 1.00 91.19 105 GLN A N 1
ATOM 792 C CA . GLN A 1 105 ? -26.337 2.654 28.871 1.00 91.19 105 GLN A CA 1
ATOM 793 C C . GLN A 1 105 ? -27.297 1.456 28.916 1.00 91.19 105 GLN A C 1
ATOM 795 O O . GLN A 1 105 ? -28.517 1.620 29.004 1.00 91.19 105 GLN A O 1
ATOM 800 N N . PHE A 1 106 ? -26.758 0.236 28.928 1.00 92.25 106 PHE A N 1
ATOM 801 C CA . PHE A 1 106 ? -27.568 -0.974 29.034 1.00 92.25 106 PHE A CA 1
ATOM 802 C C . PHE A 1 106 ? -28.284 -1.079 30.390 1.00 92.25 106 PHE A C 1
ATOM 804 O O . PHE A 1 106 ? -29.477 -1.361 30.451 1.00 92.25 106 PHE A O 1
ATOM 811 N N . ARG A 1 107 ? -27.593 -0.790 31.501 1.00 91.12 107 ARG A N 1
ATOM 812 C CA . ARG A 1 107 ? -28.223 -0.768 32.833 1.00 91.12 107 ARG A CA 1
ATOM 813 C C . ARG A 1 107 ? -29.342 0.267 32.923 1.00 91.12 107 ARG A C 1
ATOM 815 O O . ARG A 1 107 ? -30.404 -0.037 33.456 1.00 91.12 107 ARG A O 1
ATOM 822 N N . PHE A 1 108 ? -29.112 1.468 32.402 1.00 93.38 108 PHE A N 1
ATOM 823 C CA . PHE A 1 108 ? -30.085 2.554 32.444 1.00 93.38 108 PHE A CA 1
ATOM 824 C C . PHE A 1 108 ? -31.344 2.236 31.625 1.00 93.38 108 PHE A C 1
ATOM 826 O O . PHE A 1 108 ? -32.457 2.408 32.116 1.00 93.38 108 PHE A O 1
ATOM 833 N N . SER A 1 109 ? -31.179 1.691 30.417 1.00 91.25 109 SER A N 1
ATOM 834 C CA . SER A 1 109 ? -32.308 1.270 29.575 1.00 91.25 109 SER A CA 1
ATOM 835 C C . SER A 1 109 ? -33.138 0.149 30.209 1.00 91.25 109 SER A C 1
ATOM 837 O O . SER A 1 109 ? -34.365 0.215 30.173 1.00 91.25 109 SER A O 1
ATOM 839 N N . VAL A 1 110 ? -32.502 -0.831 30.863 1.00 93.06 110 VAL A N 1
ATOM 840 C CA . VAL A 1 110 ? -33.209 -1.876 31.624 1.00 93.06 110 VAL A CA 1
ATOM 841 C C . VAL A 1 110 ? -34.008 -1.275 32.784 1.00 93.06 110 VAL A C 1
ATOM 843 O O . VAL A 1 110 ? -35.179 -1.608 32.944 1.00 93.06 110 VAL A O 1
ATOM 846 N N . LEU A 1 111 ? -33.415 -0.364 33.565 1.00 91.00 111 LEU A N 1
ATOM 847 C CA . LEU A 1 111 ? -34.108 0.306 34.673 1.00 91.00 111 LEU A CA 1
ATOM 848 C C . LEU A 1 111 ? -35.338 1.083 34.192 1.00 91.00 111 LEU A C 1
ATOM 850 O O . LEU A 1 111 ? -36.412 0.919 34.762 1.00 91.00 111 LEU A O 1
ATOM 854 N N . ILE A 1 112 ? -35.208 1.870 33.119 1.00 92.06 112 ILE A N 1
ATOM 855 C CA . ILE A 1 112 ? -36.343 2.583 32.515 1.00 92.06 112 ILE A CA 1
ATOM 856 C C . ILE A 1 112 ? -37.429 1.600 32.063 1.00 92.06 112 ILE A C 1
ATOM 858 O O . ILE A 1 112 ? -38.605 1.823 32.333 1.00 92.06 112 ILE A O 1
ATOM 862 N N . ALA A 1 113 ? -37.055 0.497 31.411 1.00 88.69 113 ALA A N 1
ATOM 863 C CA . ALA A 1 113 ? -38.019 -0.497 30.945 1.00 88.69 113 ALA A CA 1
ATOM 864 C C . ALA A 1 113 ? -38.814 -1.144 32.094 1.00 88.69 113 ALA A C 1
ATOM 866 O O . ALA A 1 113 ? -39.991 -1.444 31.914 1.00 88.69 113 ALA A O 1
ATOM 867 N N . PHE A 1 114 ? -38.205 -1.329 33.271 1.00 87.25 114 PHE A N 1
ATOM 868 C CA . PHE A 1 114 ? -38.923 -1.776 34.469 1.00 87.25 114 PHE A CA 1
ATOM 869 C C . PHE A 1 114 ? -39.893 -0.713 35.003 1.00 87.25 114 PHE A C 1
ATOM 871 O O . PHE A 1 114 ? -40.990 -1.071 35.409 1.00 87.25 114 PHE A O 1
ATOM 878 N N . GLN A 1 115 ? -39.529 0.572 34.955 1.00 81.38 115 GLN A N 1
ATOM 879 C CA . GLN A 1 115 ? -40.380 1.678 35.426 1.00 81.38 115 GLN A CA 1
ATOM 880 C C . GLN A 1 115 ? -41.575 1.976 34.501 1.00 81.38 115 GLN A C 1
ATOM 882 O O . GLN A 1 115 ? -42.560 2.540 34.951 1.00 81.38 115 GLN A O 1
ATOM 887 N N . ILE A 1 116 ? -41.503 1.617 33.214 1.00 77.62 116 ILE A N 1
ATOM 888 C CA . ILE A 1 116 ? -42.612 1.783 32.248 1.00 77.62 116 ILE A CA 1
ATOM 889 C C . ILE A 1 116 ? -43.622 0.619 32.332 1.00 77.62 116 ILE A C 1
ATOM 891 O O . ILE A 1 116 ? -44.704 0.687 31.756 1.00 77.62 116 ILE A O 1
ATOM 895 N N . LYS A 1 117 ? -43.265 -0.482 33.006 1.00 68.56 117 LYS A N 1
ATOM 896 C CA . LYS A 1 117 ? -44.082 -1.703 33.070 1.00 68.56 117 LYS A CA 1
ATOM 897 C C . LYS A 1 117 ? -45.034 -1.755 34.277 1.00 68.56 117 LYS A C 1
ATOM 899 O O . LYS A 1 117 ? -45.688 -2.783 34.455 1.00 68.56 117 LYS A O 1
ATOM 904 N N . GLU A 1 118 ? -45.107 -0.679 35.059 1.00 54.97 118 GLU A N 1
ATOM 905 C CA . GLU A 1 118 ? -46.091 -0.412 36.125 1.00 54.97 118 GLU A CA 1
ATOM 906 C C . GLU A 1 118 ? -47.063 0.690 35.682 1.00 54.97 118 GLU A C 1
ATOM 908 O O . GLU A 1 118 ? -48.262 0.574 36.022 1.00 54.97 118 GLU A O 1
#

Secondary structure (DSSP, 8-state):
--PPPPPPPP-TTTEEE-STT-EEEPTTEEES-TT---EEE-SSGGGEEES-TTT--SS-EEPTTEESGGG-EEPTTEEESSSS-EEEPPPHHHHHHHHHHHHHHHHHHHHHHHHTT-

Sequence (118 aa):
MTEPGECKSCPSDKALCSGGSNIGPKPGFWRKSNSSSLFIQCLYEPACLGMIEPNYDPIGSCNIGYQGVLCSDCQVGYSRTNDFECSKCPERSINIHLDQLLKYQFRFSVLIAFQIKE

Foldseek 3Di:
DPDPDDDDDQPVVFWDDPDDLLIKGAQQWFAPDSPDSDIDGAQDRQQWRMQDPDPSDRGTDGDQQFDDGSSQDGDPQWDDPDRSDIDGHDDPVVVVVVVVVVVVVVVVVVVVVVVVVD

Radius of gyration: 24.11 Å; chains: 1; bounding box: 74×24×61 Å

pLDDT: mean 90.04, std 9.43, range [38.34, 98.19]

Organism: Stylonychia lemnae (NCBI:txid5949)